Protein AF-A0A973QUG4-F1 (afdb_monomer_lite)

Structure (mmCIF, N/CA/C/O backbone):
data_AF-A0A973QUG4-F1
#
_entry.id   AF-A0A973QUG4-F1
#
loop_
_atom_site.group_PDB
_atom_site.id
_atom_site.type_symbol
_atom_site.label_atom_id
_atom_site.label_alt_id
_atom_site.label_comp_id
_atom_site.label_asym_id
_atom_site.label_entity_id
_atom_site.label_seq_id
_atom_site.pdbx_PDB_ins_code
_atom_site.Cartn_x
_atom_site.Cartn_y
_atom_site.Cartn_z
_atom_site.occupancy
_atom_site.B_iso_or_equiv
_atom_site.auth_seq_id
_atom_site.auth_comp_id
_atom_site.auth_asym_id
_atom_site.auth_atom_id
_atom_site.pdbx_PDB_model_num
ATOM 1 N N . MET A 1 1 ? 23.196 16.130 6.392 1.00 45.59 1 MET A N 1
ATOM 2 C CA . MET A 1 1 ? 21.942 15.378 6.179 1.00 45.59 1 MET A CA 1
ATOM 3 C C . MET A 1 1 ? 22.221 14.360 5.093 1.00 45.59 1 MET A C 1
ATOM 5 O O . MET A 1 1 ? 22.638 14.776 4.018 1.00 45.59 1 MET A O 1
ATOM 9 N N . SER A 1 2 ? 22.131 13.056 5.371 1.00 49.22 2 SER A N 1
ATOM 10 C CA . SER A 1 2 ? 22.226 12.066 4.292 1.00 49.22 2 SER A CA 1
ATOM 11 C C . SER A 1 2 ? 21.064 12.326 3.343 1.00 49.22 2 SER A C 1
ATOM 13 O O . SER A 1 2 ? 19.923 12.305 3.792 1.00 49.22 2 SER A O 1
ATOM 15 N N . VAL A 1 3 ? 21.337 12.603 2.070 1.00 54.00 3 VAL A N 1
ATOM 16 C CA . VAL A 1 3 ? 20.275 12.656 1.061 1.00 54.00 3 VAL A CA 1
ATOM 17 C C . VAL A 1 3 ? 19.623 11.280 1.049 1.00 54.00 3 VAL A C 1
ATOM 19 O O . VAL A 1 3 ? 20.294 10.290 0.743 1.00 54.00 3 VAL A O 1
ATOM 22 N N . GLN A 1 4 ? 18.366 11.197 1.470 1.00 71.50 4 GLN A N 1
ATOM 23 C CA . GLN A 1 4 ? 17.690 9.919 1.599 1.00 71.50 4 GLN A CA 1
ATOM 24 C C . GLN A 1 4 ? 17.401 9.434 0.179 1.00 71.50 4 GLN A C 1
ATOM 26 O O . GLN A 1 4 ? 16.943 10.202 -0.663 1.00 71.50 4 GLN A O 1
ATOM 31 N N . GLN A 1 5 ? 17.729 8.176 -0.131 1.00 76.19 5 GLN A N 1
ATOM 32 C CA . GLN A 1 5 ? 17.667 7.625 -1.495 1.00 76.19 5 GLN A CA 1
ATOM 33 C C . GLN A 1 5 ? 16.331 7.917 -2.209 1.00 76.19 5 GLN A C 1
ATOM 35 O O . GLN A 1 5 ? 16.313 8.095 -3.425 1.00 76.19 5 GLN A O 1
ATOM 40 N N . TYR A 1 6 ? 15.240 8.023 -1.445 1.00 75.94 6 TYR A N 1
ATOM 41 C CA . TYR A 1 6 ? 13.891 8.295 -1.932 1.00 75.94 6 TYR A CA 1
ATOM 42 C C . TYR A 1 6 ? 13.632 9.748 -2.361 1.00 75.94 6 TYR A C 1
ATOM 44 O O . TYR A 1 6 ? 12.813 9.954 -3.255 1.00 75.94 6 TYR A O 1
ATOM 52 N N . ASP A 1 7 ? 14.381 10.730 -1.847 1.00 78.19 7 ASP A N 1
ATOM 53 C CA . ASP A 1 7 ? 14.247 12.146 -2.239 1.00 78.19 7 ASP A CA 1
ATOM 54 C C . ASP A 1 7 ? 14.543 12.352 -3.733 1.00 78.19 7 ASP A C 1
ATOM 56 O O . ASP A 1 7 ? 14.045 13.280 -4.363 1.00 78.19 7 ASP A O 1
ATOM 60 N N . LYS A 1 8 ? 15.353 11.462 -4.320 1.00 79.06 8 LYS A N 1
ATOM 61 C CA . LYS A 1 8 ? 15.776 11.533 -5.725 1.00 79.06 8 LYS A CA 1
ATOM 62 C C . LYS A 1 8 ? 14.834 10.824 -6.700 1.00 79.06 8 LYS A C 1
ATOM 64 O O . LYS A 1 8 ? 15.022 10.961 -7.904 1.00 79.06 8 LYS A O 1
ATOM 69 N N . ILE A 1 9 ? 13.878 10.030 -6.210 1.00 74.38 9 ILE A N 1
ATOM 70 C CA . ILE A 1 9 ? 13.065 9.121 -7.044 1.00 74.38 9 ILE A CA 1
ATOM 71 C C . ILE A 1 9 ? 11.556 9.233 -6.797 1.00 74.38 9 ILE A C 1
ATOM 73 O O . ILE A 1 9 ? 10.803 8.443 -7.362 1.00 74.38 9 ILE A O 1
ATOM 77 N N . GLY A 1 10 ? 11.107 10.189 -5.976 1.00 68.44 10 GLY A N 1
ATOM 78 C CA . GLY A 1 10 ? 9.712 10.296 -5.532 1.00 68.44 10 GLY A CA 1
ATOM 79 C C . GLY A 1 10 ? 8.679 10.215 -6.664 1.00 68.44 10 GLY A C 1
ATOM 80 O O . GLY A 1 10 ? 7.784 9.375 -6.610 1.00 68.44 10 GLY A O 1
ATOM 81 N N . GLU A 1 11 ? 8.834 11.010 -7.728 1.00 67.19 11 GLU A N 1
ATOM 82 C CA . GLU A 1 11 ? 7.906 10.996 -8.875 1.00 67.19 11 GLU A CA 1
ATOM 83 C C . GLU A 1 11 ? 7.996 9.714 -9.714 1.00 67.19 11 GLU A C 1
ATOM 85 O O . GLU A 1 11 ? 6.978 9.160 -10.127 1.00 67.19 11 GLU A O 1
ATOM 90 N N . ALA A 1 12 ? 9.206 9.193 -9.937 1.00 67.44 12 ALA A N 1
ATOM 91 C CA . ALA A 1 12 ? 9.398 7.953 -10.689 1.00 67.44 12 ALA A CA 1
ATOM 92 C C . ALA A 1 12 ? 8.774 6.741 -9.970 1.00 67.44 12 ALA A C 1
ATOM 94 O O . ALA A 1 12 ? 8.332 5.786 -10.614 1.00 67.44 12 ALA A O 1
ATOM 95 N N . PHE A 1 13 ? 8.699 6.789 -8.638 1.00 69.31 13 PHE A N 1
ATOM 96 C CA . PHE A 1 13 ? 8.121 5.728 -7.820 1.00 69.31 13 PHE A CA 1
ATOM 97 C C . PHE A 1 13 ? 6.588 5.640 -7.930 1.00 69.31 13 PHE A C 1
ATOM 99 O O . PHE A 1 13 ? 6.044 4.538 -7.908 1.00 69.31 13 PHE A O 1
ATOM 106 N N . GLU A 1 14 ? 5.875 6.754 -8.137 1.00 72.06 14 GLU A N 1
ATOM 107 C CA . GLU A 1 14 ? 4.433 6.715 -8.458 1.00 72.06 14 GLU A CA 1
ATOM 108 C C . GLU A 1 14 ? 4.185 5.941 -9.763 1.00 72.06 14 GLU A C 1
ATOM 110 O O . GLU A 1 14 ? 3.307 5.078 -9.829 1.00 72.06 14 GLU A O 1
ATOM 115 N N . GLY A 1 15 ? 5.024 6.168 -10.781 1.00 77.12 15 GLY A N 1
ATOM 116 C CA . GLY A 1 15 ? 4.958 5.449 -12.055 1.00 77.12 15 GLY A CA 1
ATOM 117 C C . GLY A 1 15 ? 5.118 3.932 -11.907 1.00 77.12 15 GLY A C 1
ATOM 118 O O . GLY A 1 15 ? 4.452 3.174 -12.615 1.00 77.12 15 GLY A O 1
ATOM 119 N N . PHE A 1 16 ? 5.913 3.467 -10.938 1.00 83.25 16 PHE A N 1
ATOM 120 C CA . PHE A 1 16 ? 6.096 2.040 -10.657 1.00 83.25 16 PHE A CA 1
ATOM 121 C C . PHE A 1 16 ? 4.777 1.344 -10.287 1.00 83.25 16 PHE A C 1
ATOM 123 O O . PHE A 1 16 ? 4.515 0.234 -10.747 1.00 83.25 16 PHE A O 1
ATOM 130 N N . LYS A 1 17 ? 3.888 2.016 -9.540 1.00 84.62 17 LYS A N 1
ATOM 131 C CA . LYS A 1 17 ? 2.579 1.456 -9.155 1.00 84.62 17 LYS A CA 1
ATOM 132 C C . LYS A 1 17 ? 1.639 1.228 -10.343 1.00 84.62 17 LYS A C 1
ATOM 134 O O . LYS A 1 17 ? 0.685 0.460 -10.225 1.00 84.62 17 LYS A O 1
ATOM 139 N N . SER A 1 18 ? 1.928 1.832 -11.497 1.00 86.69 18 SER A N 1
ATOM 140 C CA . SER A 1 18 ? 1.184 1.614 -12.742 1.00 86.69 18 SER A CA 1
ATOM 141 C C . SER A 1 18 ? 1.679 0.422 -13.572 1.00 86.69 18 SER A C 1
ATOM 143 O O . SER A 1 18 ? 0.961 -0.022 -14.473 1.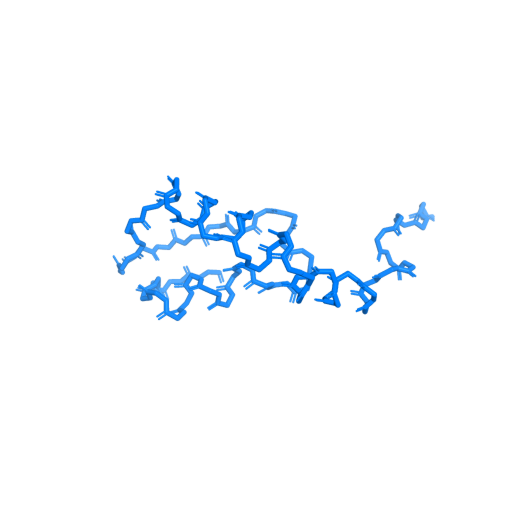00 86.69 18 SER A O 1
ATOM 145 N N . LEU A 1 19 ? 2.867 -0.122 -13.271 1.00 93.44 19 LEU A N 1
ATOM 146 C CA . LEU A 1 19 ? 3.436 -1.246 -14.016 1.00 93.44 19 LEU A CA 1
ATOM 147 C C . LEU A 1 19 ? 2.551 -2.496 -13.891 1.00 93.44 19 LEU A C 1
ATOM 149 O O . LEU A 1 19 ? 1.999 -2.739 -12.816 1.00 93.44 19 LEU A O 1
ATOM 153 N N . PRO A 1 20 ? 2.439 -3.335 -14.941 1.00 94.38 20 PRO A N 1
ATOM 154 C CA . PRO A 1 20 ? 1.520 -4.473 -14.940 1.00 94.38 20 PRO A CA 1
ATOM 155 C C . PRO A 1 20 ? 1.699 -5.426 -13.753 1.00 94.38 20 PRO A C 1
ATOM 157 O O . PRO A 1 20 ? 0.714 -5.802 -13.125 1.00 94.38 20 PRO A O 1
ATOM 160 N N . LEU A 1 21 ? 2.940 -5.779 -13.400 1.00 94.81 21 LEU A N 1
ATOM 161 C CA . LEU A 1 21 ? 3.209 -6.657 -12.258 1.00 94.81 21 LEU A CA 1
ATOM 162 C C . LEU A 1 21 ? 2.680 -6.049 -10.954 1.00 94.81 21 LEU A C 1
ATOM 164 O O . LEU A 1 21 ? 1.964 -6.698 -10.194 1.00 94.81 21 LEU A O 1
ATOM 168 N N . THR A 1 22 ? 3.003 -4.785 -10.709 1.00 94.06 22 THR A N 1
ATOM 169 C CA . THR A 1 22 ? 2.627 -4.103 -9.475 1.00 94.06 22 THR A CA 1
ATOM 170 C C . THR A 1 22 ? 1.120 -3.882 -9.404 1.00 94.06 22 THR A C 1
ATOM 172 O O . THR A 1 22 ? 0.496 -4.164 -8.384 1.00 94.06 22 THR A O 1
ATOM 175 N N . ARG A 1 23 ? 0.512 -3.457 -10.515 1.00 93.75 23 ARG A N 1
ATOM 176 C CA . ARG A 1 23 ? -0.922 -3.185 -10.618 1.00 93.75 23 ARG A CA 1
ATOM 177 C C . ARG A 1 23 ? -1.777 -4.441 -10.473 1.00 93.75 23 ARG A C 1
ATOM 179 O O . ARG A 1 23 ? -2.827 -4.376 -9.838 1.00 93.75 23 ARG A O 1
ATOM 186 N N . TYR A 1 24 ? -1.372 -5.551 -11.087 1.00 95.44 24 TYR A N 1
ATOM 187 C CA . TYR A 1 24 ? -2.217 -6.745 -11.189 1.00 95.44 24 TYR A CA 1
ATOM 188 C C . TYR A 1 24 ? -1.837 -7.869 -10.222 1.00 95.44 24 TYR A C 1
ATOM 190 O O . TYR A 1 24 ? -2.672 -8.737 -9.985 1.00 95.44 24 TYR A O 1
ATOM 198 N N . ALA A 1 25 ? -0.635 -7.859 -9.640 1.00 96.25 25 ALA A N 1
ATOM 199 C CA . ALA A 1 25 ? -0.209 -8.874 -8.675 1.00 96.25 25 ALA A CA 1
ATOM 200 C C . ALA A 1 25 ? 0.103 -8.282 -7.295 1.00 96.25 25 ALA A C 1
ATOM 202 O O . ALA A 1 25 ? -0.545 -8.653 -6.317 1.00 96.25 25 ALA A O 1
ATOM 203 N N . GLU A 1 26 ? 1.054 -7.346 -7.206 1.00 96.19 26 GLU A N 1
ATOM 204 C CA . GLU A 1 26 ? 1.536 -6.832 -5.911 1.00 96.19 26 GLU A CA 1
ATOM 205 C C . GLU A 1 26 ? 0.433 -6.102 -5.137 1.00 96.19 26 GLU A C 1
ATOM 207 O O . GLU A 1 26 ? 0.139 -6.470 -4.003 1.00 96.19 26 GLU A O 1
ATOM 212 N N . VAL A 1 27 ? -0.201 -5.093 -5.745 1.00 96.12 27 VAL A N 1
ATOM 213 C CA . VAL A 1 27 ? -1.208 -4.262 -5.072 1.00 96.12 27 VAL A CA 1
ATOM 214 C C . VAL A 1 27 ? -2.423 -5.094 -4.640 1.00 96.12 27 VAL A C 1
ATOM 216 O O . VAL A 1 27 ? -2.785 -5.018 -3.464 1.00 96.12 27 VAL A O 1
ATOM 219 N N . PRO A 1 28 ? -3.048 -5.926 -5.501 1.00 96.62 28 PRO A N 1
ATOM 220 C CA . PRO A 1 28 ? -4.156 -6.774 -5.071 1.00 96.62 28 PRO A CA 1
ATOM 221 C C . PRO A 1 28 ? -3.752 -7.768 -3.980 1.00 96.62 28 PRO A C 1
ATOM 223 O O . PRO A 1 28 ? -4.494 -7.926 -3.013 1.00 96.62 28 PRO A O 1
ATOM 226 N N . GLY A 1 29 ? -2.579 -8.402 -4.102 1.00 97.69 29 GLY A N 1
ATOM 227 C CA . GLY A 1 29 ? -2.084 -9.367 -3.120 1.00 97.69 29 GLY A CA 1
ATOM 228 C C . GLY A 1 29 ? -1.818 -8.729 -1.759 1.00 97.69 29 GLY A C 1
ATOM 229 O O . GLY A 1 29 ? -2.289 -9.224 -0.738 1.00 97.69 29 GLY A O 1
ATOM 230 N N . PHE A 1 30 ? -1.141 -7.582 -1.740 1.00 97.31 30 PHE A N 1
ATOM 231 C CA . PHE A 1 30 ? -0.903 -6.822 -0.518 1.00 97.31 30 PHE A CA 1
ATOM 232 C C . PHE A 1 30 ? -2.216 -6.385 0.140 1.00 97.31 30 PHE A C 1
ATOM 234 O O . PHE A 1 30 ? -2.425 -6.619 1.328 1.00 97.31 30 PHE A O 1
ATOM 241 N N . LEU A 1 31 ? -3.143 -5.810 -0.630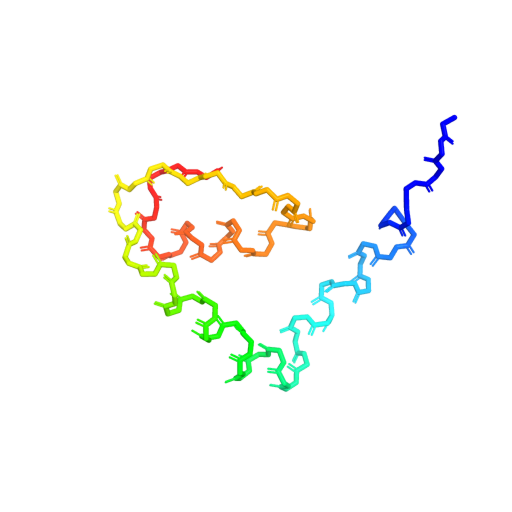 1.00 97.12 31 LEU A N 1
ATOM 242 C CA . LEU A 1 31 ? -4.422 -5.347 -0.091 1.00 97.12 31 LEU A CA 1
ATOM 243 C C . LEU A 1 31 ? -5.322 -6.501 0.380 1.00 97.12 31 LEU A C 1
ATOM 245 O O . LEU A 1 31 ? -6.129 -6.304 1.286 1.00 97.12 31 LEU A O 1
ATOM 249 N N . ALA A 1 32 ? -5.186 -7.697 -0.199 1.00 97.75 32 ALA A N 1
ATOM 250 C CA . ALA A 1 32 ? -5.852 -8.899 0.299 1.00 97.75 32 ALA A CA 1
ATOM 251 C C . ALA A 1 32 ? -5.300 -9.339 1.665 1.00 97.75 32 ALA A C 1
ATOM 253 O O . ALA A 1 32 ? -6.077 -9.749 2.523 1.00 97.75 32 ALA A O 1
ATOM 254 N N . LEU A 1 33 ? -3.987 -9.208 1.887 1.00 97.88 33 LEU A N 1
ATOM 255 C CA . LEU A 1 33 ? -3.351 -9.508 3.175 1.00 97.88 33 LEU A CA 1
ATOM 256 C C . LEU A 1 33 ? -3.739 -8.507 4.271 1.00 97.88 33 LEU A C 1
ATOM 258 O O . LEU A 1 33 ? -3.942 -8.910 5.412 1.00 97.88 33 LEU A O 1
ATOM 262 N N . VAL A 1 34 ? -3.865 -7.219 3.933 1.00 97.50 34 VAL A N 1
ATOM 263 C CA . VAL A 1 34 ? -4.319 -6.180 4.878 1.00 97.50 34 VAL A CA 1
ATOM 264 C C . VAL A 1 34 ? -5.753 -6.443 5.360 1.00 97.50 34 VAL A C 1
ATOM 266 O O . VAL A 1 34 ? -6.067 -6.230 6.532 1.00 97.50 34 VAL A O 1
ATOM 269 N N . GLY A 1 35 ? -6.623 -6.928 4.471 1.00 97.75 35 GLY A N 1
ATOM 270 C CA . GLY A 1 35 ? -8.012 -7.247 4.794 1.00 97.75 35 GLY A CA 1
ATOM 271 C C . GLY A 1 35 ? -8.919 -6.017 4.917 1.00 97.75 35 GLY A C 1
ATOM 272 O O . GLY A 1 35 ? -8.694 -4.983 4.287 1.00 97.75 35 GLY A O 1
ATOM 273 N N . ASP A 1 36 ? -10.003 -6.151 5.688 1.00 98.25 36 ASP A N 1
ATOM 274 C CA . ASP A 1 36 ? -11.010 -5.094 5.842 1.00 98.25 36 ASP A CA 1
ATOM 275 C C . ASP A 1 36 ? -10.539 -3.996 6.805 1.00 98.25 36 ASP A C 1
ATOM 277 O O . ASP A 1 36 ? -10.216 -4.255 7.973 1.00 98.25 36 ASP A O 1
ATOM 281 N N . VAL A 1 37 ? -10.542 -2.761 6.309 1.00 98.56 37 VAL A N 1
ATOM 282 C CA . VAL A 1 37 ? -10.116 -1.557 7.033 1.00 98.56 37 VAL A CA 1
ATOM 283 C C . VAL A 1 37 ? -11.271 -0.606 7.345 1.00 98.56 37 VAL A C 1
ATOM 285 O O . VAL A 1 37 ? -11.034 0.451 7.921 1.00 98.56 37 VAL A O 1
ATOM 288 N N . ARG A 1 38 ? -12.517 -0.951 6.992 1.00 98.69 38 ARG A N 1
ATOM 289 C CA . ARG A 1 38 ? -13.671 -0.066 7.201 1.00 98.69 38 ARG A CA 1
ATOM 290 C C . ARG A 1 38 ? -13.811 0.351 8.665 1.00 98.69 38 ARG A C 1
ATOM 292 O O . ARG A 1 38 ? -13.845 -0.503 9.547 1.00 98.69 38 ARG A O 1
ATOM 299 N N . GLY A 1 39 ? -13.901 1.659 8.905 1.00 98.56 39 GLY A N 1
ATOM 300 C CA . GLY A 1 39 ? -14.053 2.234 10.245 1.00 98.56 39 GLY A CA 1
ATOM 301 C C . GLY A 1 39 ? -12.820 2.100 11.144 1.00 98.56 39 GLY A C 1
ATOM 302 O O . GLY A 1 39 ? -12.934 2.288 12.348 1.00 98.56 39 GLY A O 1
ATOM 303 N N . LYS A 1 40 ? -11.655 1.718 10.603 1.00 98.56 40 LYS A N 1
ATOM 304 C CA . LYS A 1 40 ? -10.406 1.610 11.371 1.00 98.56 40 LYS A CA 1
ATOM 305 C C . LYS A 1 40 ? -9.510 2.821 11.133 1.00 98.56 40 LYS A C 1
ATOM 307 O O . LYS A 1 40 ? -9.504 3.377 10.035 1.00 98.56 40 LYS A O 1
ATOM 312 N N . SER A 1 41 ? -8.696 3.153 12.131 1.00 98.44 41 SER A N 1
ATOM 313 C CA . SER A 1 41 ? -7.513 4.003 11.967 1.00 98.44 41 SER A CA 1
ATOM 314 C C . SER A 1 41 ? -6.331 3.149 11.502 1.00 98.44 41 SER A C 1
ATOM 316 O O . SER A 1 41 ? -6.063 2.093 12.082 1.00 98.44 41 SER A O 1
ATOM 318 N N . VAL A 1 42 ? -5.633 3.579 10.453 1.00 98.12 42 VAL A N 1
ATOM 319 C CA . VAL A 1 42 ? -4.518 2.850 9.832 1.00 98.12 42 VAL A CA 1
ATOM 320 C C . VAL A 1 42 ? -3.259 3.708 9.901 1.00 98.12 42 VAL A C 1
ATOM 322 O O . VAL A 1 42 ? -3.316 4.882 9.597 1.00 98.12 42 VAL A O 1
ATOM 325 N N . LEU A 1 43 ? -2.112 3.133 10.265 1.00 98.06 43 LEU A N 1
ATOM 326 C CA . LEU A 1 43 ? -0.821 3.821 10.175 1.00 98.06 43 LEU A CA 1
ATOM 327 C C . LEU A 1 43 ? -0.025 3.260 8.992 1.00 98.06 43 LEU A C 1
ATOM 329 O O . LEU A 1 43 ? 0.395 2.102 9.028 1.00 98.06 43 LEU A O 1
ATOM 333 N N . ASP A 1 44 ? 0.191 4.075 7.959 1.00 97.50 44 ASP A N 1
ATOM 334 C CA . ASP A 1 44 ? 0.979 3.710 6.774 1.00 97.50 44 ASP A CA 1
ATOM 335 C C . ASP A 1 44 ? 2.457 4.109 6.954 1.00 97.50 44 ASP A C 1
ATOM 337 O O . ASP A 1 44 ? 2.836 5.278 6.839 1.00 97.50 44 ASP A O 1
ATOM 341 N N . LEU A 1 45 ? 3.307 3.133 7.287 1.00 95.75 45 LEU A N 1
ATOM 342 C CA . LEU A 1 45 ? 4.740 3.342 7.507 1.00 95.75 45 LEU A CA 1
ATOM 343 C C . LEU A 1 45 ? 5.531 3.189 6.207 1.00 95.75 45 LEU A C 1
ATOM 345 O O . LEU A 1 45 ? 5.311 2.255 5.442 1.00 95.75 45 LEU A O 1
ATOM 349 N N . ALA A 1 46 ? 6.511 4.077 6.005 1.00 91.06 46 ALA A N 1
ATOM 350 C CA . ALA A 1 46 ? 7.219 4.216 4.728 1.00 91.06 46 ALA A CA 1
ATOM 351 C C . ALA A 1 46 ? 6.249 4.469 3.556 1.00 91.06 46 ALA A C 1
ATOM 353 O O . ALA A 1 46 ? 6.428 3.950 2.454 1.00 91.06 46 ALA A O 1
ATOM 354 N N . SER A 1 47 ? 5.243 5.314 3.804 1.00 90.88 47 SER A N 1
ATOM 355 C CA . SER A 1 47 ? 4.127 5.606 2.897 1.00 90.88 47 SER A CA 1
ATOM 356 C C . SER A 1 47 ? 4.543 6.200 1.549 1.00 90.88 47 SER A C 1
ATOM 358 O O . SER A 1 47 ? 3.753 6.205 0.601 1.00 90.88 47 SER A O 1
ATOM 360 N N . GLY A 1 48 ? 5.782 6.685 1.429 1.00 89.38 48 GLY A N 1
ATOM 361 C CA . GLY A 1 48 ? 6.305 7.285 0.208 1.00 89.38 48 GLY A CA 1
ATOM 362 C C . GLY A 1 48 ? 5.419 8.448 -0.229 1.00 89.38 48 GLY A C 1
ATOM 363 O O . GLY A 1 48 ? 5.210 9.397 0.519 1.00 89.38 48 GLY A O 1
ATOM 364 N N . THR A 1 49 ? 4.856 8.356 -1.431 1.00 88.88 49 THR A N 1
ATOM 365 C CA . THR A 1 49 ? 3.922 9.354 -1.973 1.00 88.88 49 THR A CA 1
ATOM 366 C C . THR A 1 49 ? 2.480 9.198 -1.467 1.00 88.88 49 THR A C 1
ATOM 368 O O . THR A 1 49 ? 1.588 9.913 -1.922 1.00 88.88 49 THR A O 1
ATOM 371 N N . GLY A 1 50 ? 2.212 8.263 -0.550 1.00 92.81 50 GLY A N 1
ATOM 372 C CA . GLY A 1 50 ? 0.897 8.027 0.055 1.00 92.81 50 GLY A CA 1
ATOM 373 C C . GLY A 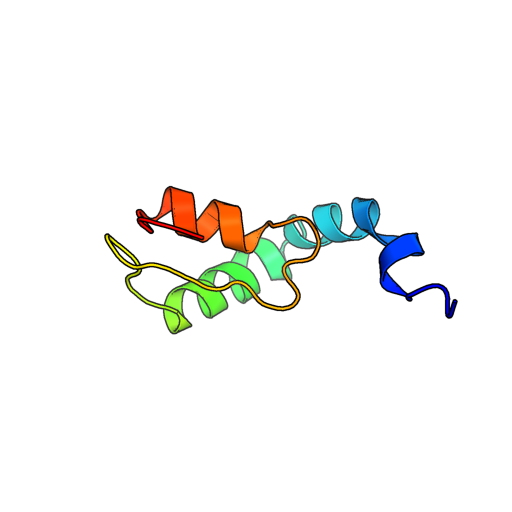1 50 ? -0.049 7.167 -0.788 1.00 92.81 50 GLY A C 1
ATOM 374 O O . GLY A 1 50 ? -1.268 7.268 -0.637 1.00 92.81 50 GLY A O 1
ATOM 375 N N . PHE A 1 51 ? 0.480 6.346 -1.705 1.00 94.44 51 PHE A N 1
ATOM 376 C CA . PHE A 1 51 ? -0.334 5.475 -2.564 1.00 94.44 51 PHE A CA 1
ATOM 377 C C . PHE A 1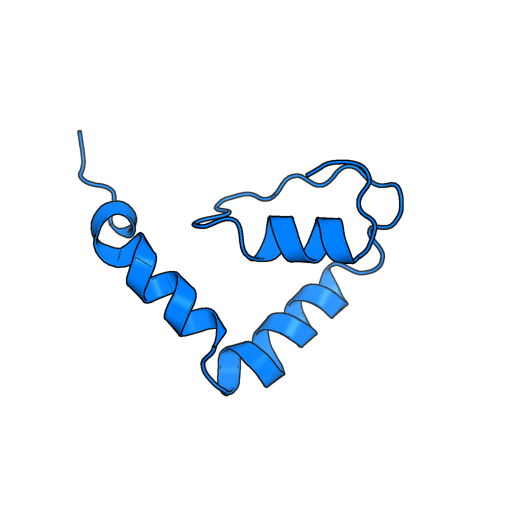 51 ? -1.269 4.577 -1.743 1.00 94.44 51 PHE A C 1
ATOM 379 O O . PHE A 1 51 ? -2.482 4.592 -1.962 1.00 94.44 51 PHE A O 1
ATOM 386 N N . TYR A 1 52 ? -0.728 3.835 -0.771 1.00 96.19 52 TYR A N 1
ATOM 387 C CA . TYR A 1 52 ? -1.534 2.924 0.040 1.00 96.19 52 TYR A CA 1
ATOM 388 C C . TYR A 1 52 ? -2.413 3.663 1.042 1.00 96.19 52 TYR A C 1
ATOM 390 O O . TYR A 1 52 ? -3.561 3.265 1.220 1.00 96.19 52 TYR A O 1
ATOM 398 N N . SER A 1 53 ? -1.959 4.798 1.578 1.00 97.31 53 SER A N 1
ATOM 399 C CA . SER A 1 53 ? -2.801 5.646 2.423 1.00 97.31 53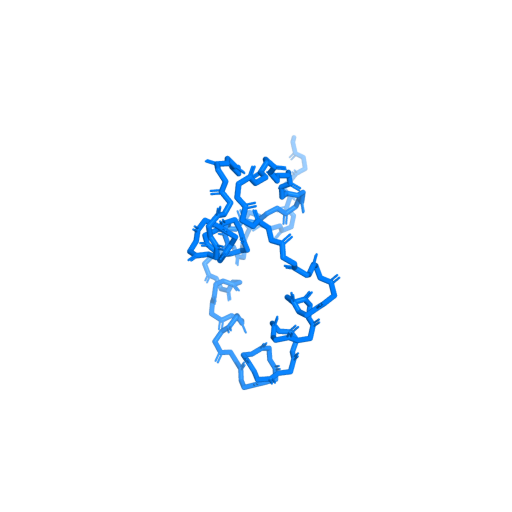 SER A CA 1
ATOM 400 C 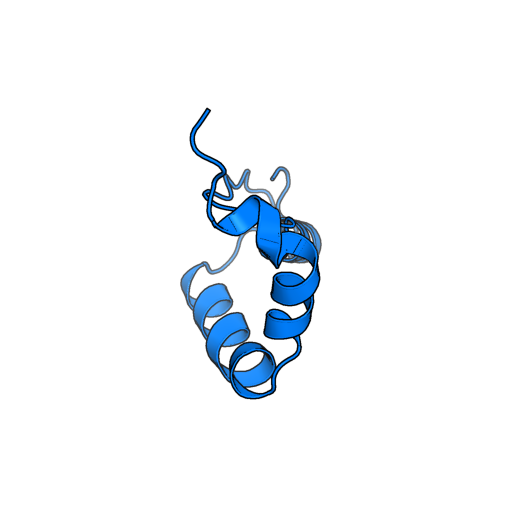C . SER A 1 53 ? -4.119 6.028 1.727 1.00 97.31 53 SER A C 1
ATOM 402 O O . SER A 1 53 ? -5.209 5.894 2.290 1.00 97.31 53 SER A O 1
ATOM 404 N N . ARG A 1 54 ? -4.044 6.427 0.446 1.00 96.88 54 ARG A N 1
ATOM 405 C CA . ARG A 1 54 ? -5.227 6.736 -0.376 1.00 96.88 54 ARG A CA 1
ATOM 406 C C . ARG A 1 54 ? -6.081 5.506 -0.665 1.00 96.88 54 ARG A C 1
ATOM 408 O O . ARG A 1 54 ? -7.307 5.605 -0.629 1.00 96.88 54 ARG A O 1
ATOM 415 N N . GLU A 1 55 ? -5.464 4.360 -0.940 1.00 97.12 55 GLU A N 1
ATOM 416 C CA . GLU A 1 55 ? -6.199 3.107 -1.139 1.00 97.12 55 GLU A CA 1
ATOM 417 C C . GLU A 1 55 ? -6.958 2.679 0.126 1.00 97.12 55 GLU A C 1
ATOM 419 O O . GLU A 1 55 ? -8.111 2.257 0.031 1.00 97.12 55 GLU A O 1
ATOM 424 N N . PHE A 1 56 ? -6.378 2.859 1.315 1.00 98.44 56 PHE A N 1
ATOM 425 C CA . PHE A 1 56 ? -7.052 2.570 2.583 1.00 98.44 56 PHE A CA 1
ATOM 426 C C . PHE A 1 56 ? -8.228 3.515 2.839 1.00 98.44 56 PHE A C 1
ATOM 428 O O . PHE A 1 56 ? -9.324 3.039 3.146 1.00 98.44 56 PHE A O 1
ATOM 435 N N . LYS A 1 57 ? -8.063 4.827 2.610 1.00 98.31 57 LYS A N 1
ATOM 436 C CA . LYS A 1 57 ? -9.184 5.784 2.668 1.00 98.31 57 LYS A CA 1
ATOM 437 C C . LYS A 1 57 ? -10.311 5.410 1.700 1.00 98.31 57 LYS A C 1
ATOM 439 O O . LYS A 1 57 ? -11.469 5.372 2.105 1.00 98.31 57 LYS A O 1
ATOM 444 N N . ARG A 1 58 ? -9.998 5.060 0.443 1.00 98.00 58 ARG A N 1
ATOM 445 C CA . ARG A 1 58 ? -10.999 4.611 -0.553 1.00 98.00 58 ARG A CA 1
ATOM 446 C C . ARG A 1 58 ? -11.749 3.351 -0.121 1.00 98.00 58 ARG A C 1
ATOM 448 O O . ARG A 1 58 ? -12.906 3.176 -0.492 1.00 98.00 58 ARG A O 1
ATOM 455 N N . ARG A 1 59 ? -11.103 2.482 0.657 1.00 97.56 59 ARG A N 1
ATOM 456 C CA . ARG A 1 59 ? -11.682 1.245 1.206 1.00 97.56 59 ARG A CA 1
ATOM 457 C C . ARG A 1 59 ? -12.422 1.450 2.529 1.00 97.56 59 ARG A C 1
ATOM 459 O O . ARG A 1 59 ? -12.922 0.481 3.091 1.00 97.56 59 ARG A O 1
ATOM 466 N N . GLY A 1 60 ? -12.542 2.691 2.996 1.00 98.44 60 GLY A N 1
ATOM 467 C CA . GLY A 1 60 ? -13.376 3.064 4.134 1.00 98.44 60 GLY A CA 1
ATOM 468 C C . GLY A 1 60 ? -12.648 3.130 5.472 1.00 98.44 60 GLY A C 1
ATOM 469 O O . GLY A 1 60 ? -13.323 3.129 6.500 1.00 98.44 60 GLY A O 1
ATOM 470 N N . ALA A 1 61 ? -11.312 3.182 5.485 1.00 98.56 61 ALA A N 1
ATOM 471 C CA . ALA A 1 61 ? -10.587 3.543 6.701 1.00 98.56 61 ALA A CA 1
ATOM 472 C C . ALA A 1 61 ? -11.086 4.898 7.227 1.00 98.56 61 ALA A C 1
ATOM 474 O O . ALA A 1 61 ? -11.248 5.852 6.459 1.00 98.56 61 ALA A O 1
ATOM 475 N N . GLU A 1 62 ? -11.345 4.968 8.530 1.00 98.56 62 GLU A N 1
ATOM 476 C CA . GLU A 1 62 ? -11.811 6.190 9.188 1.00 98.56 62 GLU A CA 1
ATOM 477 C C . GLU A 1 62 ? -10.691 7.226 9.223 1.00 98.56 62 GLU A C 1
ATOM 479 O O . GLU A 1 62 ? -10.905 8.377 8.843 1.00 98.56 62 GLU A O 1
ATOM 484 N N . ASP A 1 63 ? -9.473 6.790 9.549 1.00 97.94 63 ASP A N 1
ATOM 485 C CA . ASP A 1 63 ? -8.278 7.627 9.585 1.00 97.94 63 ASP A CA 1
ATOM 486 C C . ASP A 1 63 ? -7.056 6.912 9.005 1.00 97.94 63 ASP A C 1
ATOM 488 O O . ASP A 1 63 ? -6.989 5.680 9.062 1.00 97.94 63 ASP A O 1
ATOM 492 N N . VAL A 1 64 ? -6.137 7.675 8.400 1.00 94.75 64 VAL A N 1
ATOM 493 C CA . VAL A 1 64 ? -4.893 7.156 7.802 1.00 94.75 64 VAL A CA 1
ATOM 494 C C . VAL A 1 64 ? -3.744 8.145 7.935 1.00 94.75 64 VAL A C 1
ATOM 496 O O . VAL A 1 64 ? -3.977 9.314 7.556 1.00 94.75 64 VAL A O 1
#

pLDDT: mean 89.22, std 12.95, range [45.59, 98.69]

Secondary structure (DSSP, 8-state):
----GGGGTHHHHHHHTTSHHIIIIIHHHHHHHH---TT-B---TT-TTTHHHHHHHHTT-SB-

Radius of gyration: 13.25 Å; chains: 1; bounding box: 36×25×27 Å

Sequence (64 aa):
MSVQQYDKIGEAFEGFKSLPLTRYAEVPGFLALVGDVRGKSVLDLASGTGFYSREFKRRGAEDV

Foldseek 3Di:
DPPDPLVVCLVVVVVVCVDPCNVPPVVVVVDVVVPQQAQAADDDPPCRVVPVVVVSVVSHHPHD